Protein 2BH4 (pdb70)

Foldseek 3Di:
DAAQVVLVVVCVVVQQDEWAADPVGRGPGHGHPNDYHLQQQAFAQFPDDPPDDFFPLSVLLCVVPVNDGHHLVLQLVCQQFPQVSSCVSNVDNPRDGPDTHHDNDSSSHNSVNSVVRNVPD

Nearest PDB structures (foldseek):
  2bh5-assembly1_X  TM=1.006E+00  e=8.590E-26  Paracoccus versutus
  2bgv-assembly1_X  TM=9.989E-01  e=8.179E-25  Paracoccus versutus
  1cot-assembly1_A  TM=9.987E-01  e=1.414E-23  Paracoccus denitrificans
  155c-assembly1_A  TM=9.693E-01  e=2.539E-16  Paracoccus denitrificans
  1c2r-assembly2_B  TM=9.570E-01  e=1.166E-15  Rhodobacter capsulatus

Secondary structure (P-SEA, 3-state):
cccaaaaaaacccccccccccccccccccccccccccccccccccccccccccccaaaaaaaaacccccccaaaaaaaaaccaaaaaaaacccccccccccccccaaaaaaaaaaaacccc

Structure (mmCIF, N/CA/C/O backbone):
data_2BH4
#
_entry.id   2BH4
#
_cell.length_a   30.868
_cell.length_b   42.880
_cell.length_c   87.480
_cell.angle_alpha   90.00
_cell.angle_beta   90.00
_cell.angle_gamma   90.00
#
_symmetry.space_group_name_H-M   'P 21 21 21'
#
loop_
_entity.id
_entity.type
_entity.pdbx_description
1 polymer 'CYTOCHROME C-550'
2 non-polymer 'HEME C'
3 water water
#
loop_
_atom_site.group_PDB
_atom_site.id
_atom_site.type_symbol
_atom_site.label_atom_id
_atom_site.label_alt_id
_atom_site.label_comp_id
_atom_site.label_asym_id
_atom_site.label_entity_id
_atom_site.label_seq_id
_atom_site.pdbx_PDB_ins_code
_atom_site.Cartn_x
_atom_site.Cartn_y
_atom_site.Cartn_z
_atom_site.occupancy
_atom_site.B_iso_or_equiv
_atom_site.auth_seq_id
_atom_site.auth_comp_id
_atom_site.auth_asym_id
_atom_site.auth_atom_id
_atom_site.pdbx_PDB_model_num
ATOM 1 N N . GLU A 1 2 ? -9.685 23.617 31.474 1.00 40.59 2 GLU X N 1
ATOM 2 C CA . GLU A 1 2 ? -9.229 23.816 30.070 1.00 37.80 2 GLU X CA 1
ATOM 3 C C . GLU A 1 2 ? -7.702 23.966 30.054 1.00 35.29 2 GLU X C 1
ATOM 4 O O . GLU A 1 2 ? -7.159 25.060 30.253 1.00 34.99 2 GLU X O 1
ATOM 10 N N . GLY A 1 3 ? -7.007 22.852 29.851 1.00 31.95 3 GLY X N 1
ATOM 11 C CA . GLY A 1 3 ? -5.549 22.865 29.859 1.00 27.81 3 GLY X CA 1
ATOM 12 C C . GLY A 1 3 ? -4.952 23.712 28.761 1.00 24.02 3 GLY X C 1
ATOM 13 O O . GLY A 1 3 ? -5.465 23.745 27.648 1.00 24.71 3 GLY X O 1
ATOM 14 N N . ASP A 1 4 ? -3.866 24.394 29.088 1.00 19.58 4 ASP X N 1
ATOM 15 C CA . ASP A 1 4 ? -3.145 25.281 28.173 1.00 19.01 4 ASP X CA 1
ATOM 16 C C . ASP A 1 4 ? -1.801 24.628 27.819 1.00 17.23 4 ASP X C 1
ATOM 17 O O . ASP A 1 4 ? -0.887 24.582 28.642 1.00 16.27 4 ASP X O 1
ATOM 22 N N . ALA A 1 5 ? -1.682 24.135 26.594 1.00 16.78 5 ALA X N 1
ATOM 23 C CA . ALA A 1 5 ? -0.486 23.393 26.195 1.00 16.92 5 ALA X CA 1
ATOM 24 C C . ALA A 1 5 ? 0.777 24.243 26.209 1.00 18.61 5 ALA X C 1
ATOM 25 O O . ALA A 1 5 ? 1.862 23.746 26.400 1.00 16.65 5 ALA X O 1
ATOM 27 N N . ALA A 1 6 ? 0.635 25.558 26.027 1.00 17.18 6 ALA X N 1
ATOM 28 C CA . ALA A 1 6 ? 1.789 26.433 26.063 1.00 19.49 6 ALA X CA 1
ATOM 29 C C . ALA A 1 6 ? 2.381 26.519 27.458 1.00 18.59 6 ALA X C 1
ATOM 30 O O . ALA A 1 6 ? 3.593 26.457 27.634 1.00 19.16 6 ALA X O 1
ATOM 32 N N . LYS A 1 7 ? 1.522 26.651 28.456 1.00 17.37 7 LYS X N 1
ATOM 33 C CA . LYS A 1 7 ? 1.970 26.601 29.836 1.00 18.18 7 LYS X CA 1
ATOM 34 C C . LYS A 1 7 ? 2.500 25.206 30.166 1.00 17.72 7 LYS X C 1
ATOM 35 O O . LYS A 1 7 ? 3.473 25.054 30.886 1.00 18.56 7 LYS X O 1
ATOM 41 N N . GLY A 1 8 ? 1.832 24.181 29.657 1.00 17.44 8 GLY X N 1
ATOM 42 C CA . GLY A 1 8 ? 2.264 22.800 29.911 1.00 16.09 8 GLY X CA 1
ATOM 43 C C . GLY A 1 8 ? 3.669 22.518 29.433 1.00 16.42 8 GLY X C 1
ATOM 44 O O . GLY A 1 8 ? 4.398 21.777 30.085 1.00 17.39 8 GLY X O 1
ATOM 45 N N . GLU A 1 9 ? 4.036 23.070 28.266 1.00 17.58 9 GLU X N 1
ATOM 46 C CA . GLU A 1 9 ? 5.388 22.871 27.737 1.00 17.85 9 GLU X CA 1
ATOM 47 C C . GLU A 1 9 ? 6.446 23.355 28.739 1.00 18.67 9 GLU X C 1
ATOM 48 O O . GLU A 1 9 ? 7.455 22.695 28.975 1.00 18.01 9 GLU X O 1
ATOM 54 N N . LYS A 1 10 ? 6.193 24.495 29.363 1.00 19.19 10 LYS X N 1
ATOM 55 C CA . LYS A 1 10 ? 7.115 25.014 30.376 1.00 20.43 10 LYS X CA 1
ATOM 56 C C . LYS A 1 10 ? 7.146 24.131 31.620 1.00 21.20 10 LYS X C 1
ATOM 57 O O . LYS A 1 10 ? 8.220 23.809 32.100 1.00 20.80 10 LYS X O 1
ATOM 63 N N . GLU A 1 11 ? 5.979 23.696 32.098 1.00 19.67 11 GLU X N 1
ATOM 64 C CA . GLU A 1 11 ? 5.904 22.847 33.280 1.00 21.30 11 GLU X CA 1
ATOM 65 C C . GLU A 1 11 ? 6.571 21.501 33.067 1.00 18.44 11 GLU X C 1
ATOM 66 O O . GLU A 1 11 ? 7.062 20.906 34.009 1.00 18.71 11 GLU X O 1
ATOM 72 N N . PHE A 1 12 ? 6.649 21.061 31.814 1.00 16.97 12 PHE X N 1
ATOM 73 C CA . PHE A 1 12 ? 7.290 19.812 31.464 1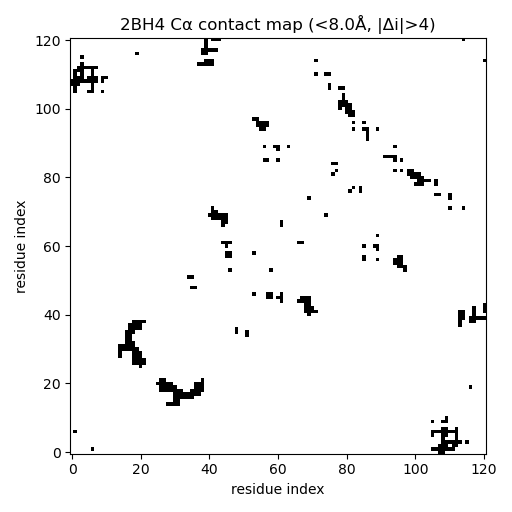.00 17.66 12 PHE X CA 1
ATOM 74 C C . PHE A 1 12 ? 8.781 19.850 31.772 1.00 16.04 12 PHE X C 1
ATOM 75 O O . PHE A 1 12 ? 9.417 18.798 31.790 1.00 16.92 12 PHE X O 1
ATOM 83 N N . ASN A 1 13 ? 9.353 21.030 32.015 1.00 17.92 13 ASN X N 1
ATOM 84 C CA . ASN A 1 13 ? 10.738 21.068 32.489 1.00 19.21 13 ASN X CA 1
ATOM 85 C C . ASN A 1 13 ? 10.933 20.283 33.805 1.00 18.98 13 ASN X C 1
ATOM 86 O O . ASN A 1 13 ? 12.030 19.816 34.086 1.00 21.35 13 ASN X O 1
ATOM 91 N N . LYS A 1 14 ? 9.870 20.096 34.575 1.00 17.69 14 LYS X N 1
ATOM 92 C CA . LYS A 1 14 ? 9.904 19.247 35.802 1.00 18.03 14 LYS X CA 1
ATOM 93 C C . LYS A 1 14 ? 9.841 17.753 35.519 1.00 19.35 14 LYS X C 1
ATOM 94 O O . LYS A 1 14 ? 9.957 16.943 36.462 1.00 21.76 14 LYS X O 1
ATOM 100 N N . CYS A 1 15 ? 9.569 17.398 34.260 1.00 15.67 15 CYS X N 1
ATOM 101 C CA . CYS A 1 15 ? 9.466 16.006 33.819 1.00 15.15 15 CYS X CA 1
ATOM 102 C C . CYS A 1 15 ? 10.647 15.533 32.984 1.00 16.74 15 CYS X C 1
ATOM 103 O O . CYS A 1 15 ? 10.941 14.329 32.951 1.00 15.20 15 CYS X O 1
ATOM 106 N N . LYS A 1 16 ? 11.311 16.463 32.304 1.00 17.43 16 LYS X N 1
ATOM 107 C CA . LYS A 1 16 ? 12.296 16.090 31.277 1.00 17.26 16 LYS X CA 1
ATOM 108 C C . LYS A 1 16 ? 13.602 15.511 31.812 1.00 17.99 16 LYS X C 1
ATOM 109 O O . LYS A 1 16 ? 14.351 14.895 31.052 1.00 17.74 16 LYS X O 1
ATOM 115 N N . ALA A 1 17 ? 13.868 15.667 33.103 1.00 18.19 17 ALA X N 1
ATOM 116 C CA . ALA A 1 17 ? 15.017 14.992 33.689 1.00 18.22 17 ALA X CA 1
ATOM 117 C C . ALA A 1 17 ? 14.903 13.489 33.444 1.00 17.29 17 ALA X C 1
ATOM 118 O O . ALA A 1 17 ? 15.907 12.799 33.230 1.00 21.91 17 ALA X O 1
ATOM 120 N N . CYS A 1 18 ? 13.674 12.987 33.497 1.00 16.94 18 CYS X N 1
ATOM 121 C CA . CYS A 1 18 ? 13.411 11.575 33.368 1.00 15.16 18 CYS X CA 1
ATOM 122 C C . CYS A 1 18 ? 12.791 11.110 32.057 1.00 15.73 18 CYS X C 1
ATOM 123 O O . CYS A 1 18 ? 12.996 9.964 31.655 1.00 17.09 18 CYS X O 1
ATOM 126 N N . HIS A 1 19 ? 12.018 11.992 31.429 1.00 15.17 19 HIS X N 1
ATOM 127 C CA . HIS A 1 19 ? 11.248 11.666 30.240 1.00 14.55 19 HIS X CA 1
ATOM 128 C C . HIS A 1 19 ? 11.622 12.506 29.041 1.00 16.38 19 HIS X C 1
ATOM 129 O O . HIS A 1 19 ? 11.827 13.717 29.157 1.00 19.24 19 HIS X O 1
ATOM 136 N N . MET A 1 20 ? 11.613 11.884 27.868 1.00 16.07 20 MET X N 1
ATOM 137 C CA . MET A 1 20 ? 11.637 12.650 26.621 1.00 16.89 20 MET X CA 1
ATOM 138 C C . MET A 1 20 ? 10.274 12.631 25.957 1.00 16.42 20 MET X C 1
ATOM 139 O O . MET A 1 20 ? 9.392 11.869 26.340 1.00 16.02 20 MET X O 1
ATOM 144 N N . VAL A 1 21 ? 10.125 13.505 24.970 1.00 16.67 21 VAL X N 1
ATOM 145 C CA . VAL A 1 21 ? 8.988 13.482 24.048 1.00 16.65 21 VAL X CA 1
ATOM 146 C C . VAL A 1 21 ? 9.642 13.459 22.671 1.00 17.40 21 VAL X C 1
ATOM 147 O O . VAL A 1 21 ? 10.174 14.479 22.199 1.00 19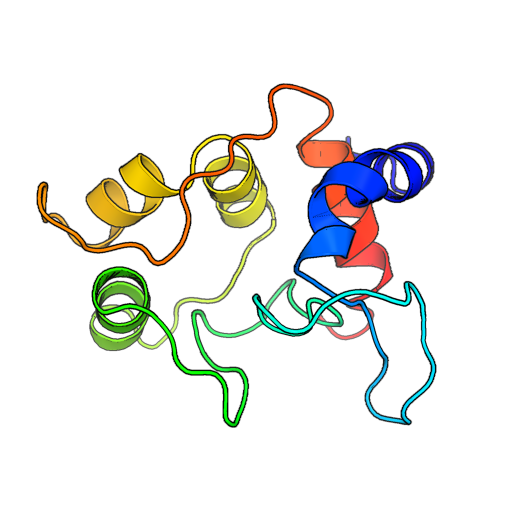.01 21 VAL X O 1
ATOM 151 N N . GLN A 1 22 ? 9.661 12.276 22.076 1.00 18.33 22 GLN X N 1
ATOM 152 C CA . GLN A 1 22 ? 10.334 12.047 20.795 1.00 18.77 22 GLN X CA 1
ATOM 153 C C . GLN A 1 22 ? 9.405 11.315 19.834 1.00 20.27 22 GLN X C 1
ATOM 154 O O . GLN A 1 22 ? 8.856 10.267 20.150 1.00 20.76 22 GLN X O 1
ATOM 160 N N . ALA A 1 23 ? 9.234 11.873 18.642 1.00 21.21 23 ALA X N 1
ATOM 161 C CA . ALA A 1 23 ? 8.334 11.271 17.664 1.00 23.53 23 ALA X CA 1
ATOM 162 C C . ALA A 1 23 ? 8.867 9.947 17.092 1.00 25.37 23 ALA X C 1
ATOM 163 O O . ALA A 1 23 ? 10.063 9.673 17.193 1.00 25.43 23 ALA X O 1
ATOM 165 N N . PRO A 1 24 ? 7.976 9.095 16.545 1.00 27.62 24 PRO X N 1
ATOM 166 C CA . PRO A 1 24 ? 8.425 7.799 16.002 1.00 28.17 24 PRO X CA 1
ATOM 167 C C . PRO A 1 24 ? 9.541 7.890 14.962 1.00 28.99 24 PRO X C 1
ATOM 168 O O . PRO A 1 24 ? 10.286 6.915 14.795 1.00 29.94 24 PRO X O 1
ATOM 172 N N . ASP A 1 25 ? 9.688 9.034 14.295 1.00 29.26 25 ASP X N 1
ATOM 173 C CA . ASP A 1 25 ? 10.781 9.212 13.318 1.00 29.36 25 ASP X CA 1
ATOM 174 C C . ASP A 1 25 ? 12.091 9.719 13.948 1.00 28.91 25 ASP X C 1
ATOM 175 O O . ASP A 1 25 ? 13.059 10.035 13.243 1.00 30.44 25 ASP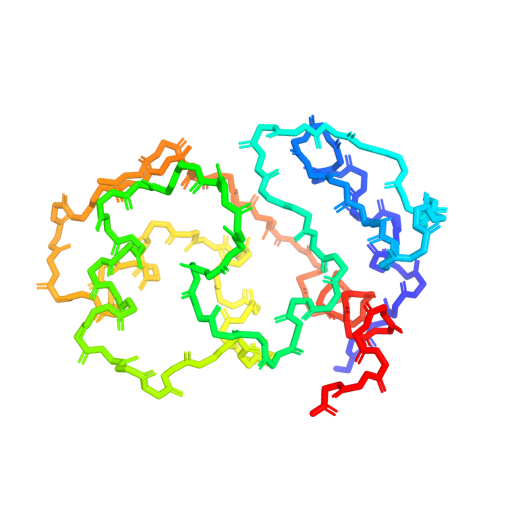 X O 1
ATOM 180 N N . GLY A 1 26 ? 12.125 9.783 15.276 1.00 26.56 26 GLY X N 1
ATOM 181 C CA . GLY A 1 26 ? 13.322 10.187 16.011 1.00 26.65 26 GLY X CA 1
ATOM 182 C C . GLY A 1 26 ? 13.450 11.661 16.339 1.00 25.99 26 GLY X C 1
ATOM 183 O O . GLY A 1 26 ? 14.356 12.067 17.054 1.00 25.90 26 GLY X O 1
ATOM 184 N N . THR A 1 27 ? 12.523 12.474 15.829 1.00 26.50 27 THR X N 1
ATOM 185 C CA . THR A 1 27 ? 12.537 13.895 16.093 1.00 26.12 27 THR X CA 1
ATOM 186 C C . THR A 1 27 ? 12.252 14.202 17.564 1.00 24.48 27 THR X C 1
ATOM 187 O O . THR A 1 27 ? 11.204 13.814 18.082 1.00 24.41 27 THR X O 1
ATOM 191 N N . ASP A 1 28 ? 13.159 14.918 18.215 1.00 24.57 28 ASP X N 1
ATOM 192 C CA . ASP A 1 28 ? 12.943 15.361 19.587 1.00 24.62 28 ASP X CA 1
ATOM 193 C C . ASP A 1 28 ? 11.982 16.544 19.614 1.00 25.08 28 ASP X C 1
ATOM 194 O O . ASP A 1 28 ? 12.196 17.542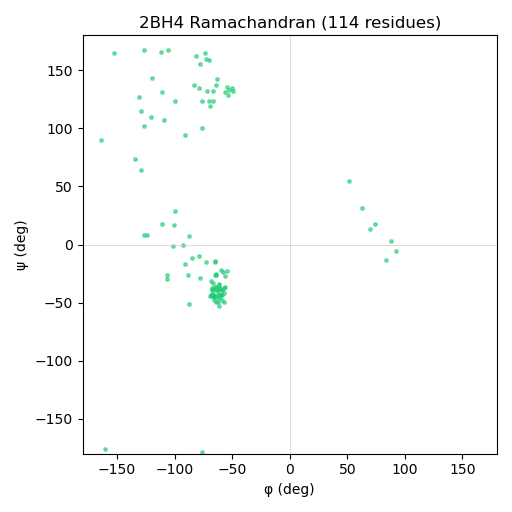 18.926 1.00 28.27 28 ASP X O 1
ATOM 199 N N . ILE A 1 29 ? 10.897 16.401 20.365 1.00 22.77 29 ILE X N 1
ATOM 200 C CA . ILE A 1 29 ? 10.035 17.532 20.713 1.00 22.07 29 ILE X CA 1
ATOM 201 C C . ILE A 1 29 ? 10.610 18.140 21.975 1.00 21.41 29 ILE X C 1
ATOM 202 O O . ILE A 1 29 ? 10.804 19.361 22.064 1.00 23.03 29 ILE X O 1
ATOM 207 N N . VAL A 1 30 ? 10.844 17.276 22.966 1.00 20.48 30 VAL X N 1
ATOM 208 C CA . VAL A 1 30 ? 11.578 17.656 24.163 1.00 20.76 30 VAL X CA 1
ATOM 209 C C . VAL A 1 30 ? 12.665 16.627 24.385 1.00 22.65 30 VAL X C 1
ATOM 210 O O . VAL A 1 30 ? 12.373 15.467 24.627 1.00 21.48 30 VAL X O 1
ATOM 214 N N . LYS A 1 31 ? 13.913 17.060 24.270 1.00 21.97 31 LYS X N 1
ATOM 215 C CA . LYS A 1 31 ? 15.037 16.220 24.610 1.00 21.85 31 LYS X CA 1
ATOM 216 C C . LYS A 1 31 ? 14.985 15.989 26.115 1.00 21.44 31 LYS X C 1
ATOM 217 O O . LYS A 1 31 ? 14.811 16.935 26.896 1.00 22.22 31 LYS X O 1
ATOM 223 N N . GLY A 1 32 ? 15.125 14.735 26.524 1.00 19.82 32 GLY X N 1
ATOM 224 C CA . GLY A 1 32 ? 14.991 14.409 27.919 1.00 19.26 32 GLY X CA 1
ATOM 225 C C . GLY A 1 32 ? 15.635 13.092 28.252 1.00 19.28 32 GLY X C 1
ATOM 226 O O . GLY A 1 32 ? 16.254 12.459 27.393 1.00 20.75 32 GLY X O 1
ATOM 227 N N . GLY A 1 33 ? 15.470 12.691 29.499 1.00 17.63 33 GLY X N 1
ATOM 228 C CA . GLY A 1 33 ? 16.062 11.484 30.009 1.00 18.83 33 GLY X CA 1
ATOM 229 C C . GLY A 1 33 ? 15.369 10.216 29.565 1.00 19.55 33 GLY X C 1
ATOM 230 O O . GLY A 1 33 ? 14.380 10.232 28.820 1.00 17.95 33 GLY X O 1
ATOM 231 N N . LYS A 1 34 ? 15.877 9.098 30.057 1.00 19.67 34 LYS X N 1
ATOM 232 C CA . LYS A 1 34 ? 15.357 7.782 29.700 1.00 20.93 34 LYS X CA 1
ATOM 233 C C . LYS A 1 34 ? 14.989 6.950 30.925 1.00 17.46 34 LYS X C 1
ATOM 234 O O . LYS A 1 34 ? 14.609 5.770 30.788 1.00 19.44 34 LYS X O 1
ATOM 240 N N . THR A 1 35 ? 15.030 7.589 32.096 1.00 17.75 35 THR X N 1
ATOM 241 C CA . THR A 1 35 ? 14.635 6.984 33.350 1.00 17.95 35 THR X CA 1
ATOM 242 C C . THR A 1 35 ? 13.140 6.597 33.318 1.00 17.50 35 THR X C 1
ATOM 243 O O . THR A 1 35 ? 12.727 5.579 33.862 1.00 16.48 35 THR X O 1
ATOM 247 N N . GLY A 1 36 ? 12.316 7.443 32.709 1.00 15.37 36 GLY X N 1
ATOM 248 C CA . GLY A 1 36 ? 10.919 7.109 32.472 1.00 16.01 36 GLY X CA 1
ATOM 249 C C . GLY A 1 36 ? 10.729 6.938 30.978 1.00 14.08 36 GLY X C 1
ATOM 250 O O . GLY A 1 36 ? 11.578 7.366 30.199 1.00 16.64 36 GLY X O 1
ATOM 251 N N . PRO A 1 37 ? 9.606 6.347 30.558 1.00 15.09 37 PRO X N 1
ATOM 252 C CA . PRO A 1 37 ? 9.402 6.111 29.141 1.00 14.68 37 PRO X CA 1
ATOM 253 C C . PRO A 1 37 ? 9.100 7.376 28.309 1.00 14.35 37 PRO X C 1
ATOM 254 O O . PRO A 1 37 ? 8.680 8.423 28.826 1.00 14.88 37 PRO X O 1
ATOM 258 N N . ASN A 1 38 ? 9.330 7.262 27.012 1.00 14.64 38 ASN X N 1
ATOM 259 C CA . ASN A 1 38 ? 8.980 8.315 26.065 1.00 14.80 38 ASN X CA 1
ATOM 260 C C . ASN A 1 38 ? 7.485 8.612 26.222 1.00 15.48 38 ASN X C 1
ATOM 261 O O . ASN A 1 38 ? 6.653 7.688 26.262 1.00 14.80 38 ASN X O 1
ATOM 266 N N . LEU A 1 39 ? 7.165 9.901 26.330 1.00 14.09 39 LEU X N 1
ATOM 267 C CA . LEU A 1 39 ? 5.777 10.341 26.509 1.00 13.37 39 LEU X CA 1
ATOM 268 C C . LEU A 1 39 ? 5.127 10.858 25.237 1.00 14.88 39 LEU X C 1
ATOM 269 O O . LEU A 1 39 ? 3.946 11.209 25.270 1.00 14.61 39 LEU X O 1
ATOM 274 N N . TYR A 1 40 ? 5.853 10.887 24.119 1.00 14.68 40 TYR X N 1
ATOM 275 C CA . TYR A 1 40 ? 5.191 11.154 22.857 1.00 14.62 40 TYR X CA 1
ATOM 276 C C . TYR A 1 40 ? 4.061 10.136 22.707 1.00 13.05 40 TYR X C 1
ATOM 277 O O . TYR A 1 40 ? 4.271 8.944 22.857 1.00 15.36 40 TYR X O 1
ATOM 294 N N . GLY A 1 41 ? 2.879 10.586 22.286 1.00 13.00 41 GLY X N 1
ATOM 295 C CA . GLY A 1 41 ? 1.789 9.650 22.057 1.00 13.89 41 GLY X CA 1
ATOM 296 C C . GLY A 1 41 ? 1.169 8.985 23.259 1.00 14.36 41 GLY X C 1
ATOM 297 O O . GLY A 1 41 ? 0.413 8.031 23.106 1.00 15.33 41 GLY X O 1
ATOM 298 N N . VAL A 1 42 ? 1.456 9.479 24.455 1.00 14.17 42 VAL X N 1
ATOM 299 C CA . VAL A 1 42 ? 0.956 8.831 25.657 1.00 13.87 42 VAL X CA 1
ATOM 300 C C . VAL A 1 42 ? -0.561 8.937 25.811 1.00 12.97 42 VAL X C 1
ATOM 301 O O . VAL A 1 42 ? -1.196 8.039 26.377 1.00 13.74 42 VAL X O 1
ATOM 305 N N . VAL A 1 43 ? -1.162 10.029 25.329 1.00 14.80 43 VAL X N 1
ATOM 306 C CA . VAL A 1 43 ? -2.612 10.160 25.476 1.00 14.86 43 VAL X CA 1
ATOM 307 C C . VAL A 1 43 ? -3.298 9.129 24.585 1.00 14.19 43 VAL X C 1
ATOM 308 O O . VAL A 1 43 ? -3.073 9.091 23.354 1.00 16.96 43 VAL X O 1
ATOM 312 N N . GLY A 1 44 ? -4.063 8.246 25.209 1.00 15.86 44 GLY X N 1
ATOM 313 C CA . GLY A 1 44 ? -4.746 7.156 24.503 1.00 15.53 44 GLY X CA 1
ATOM 314 C C . GLY A 1 44 ? -3.896 5.902 24.376 1.00 16.44 44 GLY X C 1
ATOM 315 O O . GLY A 1 44 ? -4.342 4.890 23.816 1.00 18.56 44 GLY X O 1
ATOM 316 N N . ARG A 1 45 ? -2.701 5.923 24.952 1.00 15.48 45 ARG X N 1
ATOM 317 C CA . ARG A 1 45 ? -1.803 4.762 24.908 1.00 15.39 45 ARG X CA 1
ATOM 318 C C . ARG A 1 45 ? -2.143 3.761 26.005 1.00 15.18 45 ARG X C 1
ATOM 319 O O . ARG A 1 45 ? -2.383 4.139 27.149 1.00 14.80 45 ARG X O 1
ATOM 327 N N . LYS A 1 46 ? -2.129 2.472 25.661 1.00 15.79 46 LYS X N 1
ATOM 328 C CA . LYS A 1 46 ? -2.291 1.426 26.683 1.00 15.19 46 LYS X CA 1
ATOM 329 C C . LYS A 1 46 ? -1.344 1.659 27.855 1.00 15.11 46 LYS X C 1
ATOM 330 O O . LYS A 1 46 ? -0.166 1.964 27.670 1.00 15.04 46 LYS X O 1
ATOM 336 N N . ILE A 1 47 ? -1.871 1.528 29.068 1.00 13.87 47 ILE X N 1
ATOM 337 C CA . ILE A 1 47 ? -1.057 1.676 30.274 1.00 14.67 47 ILE X CA 1
ATOM 338 C C . ILE A 1 47 ? 0.165 0.765 30.206 1.00 14.63 47 ILE X C 1
ATOM 339 O O . ILE A 1 47 ? 0.047 -0.426 29.899 1.00 15.50 47 ILE X O 1
ATOM 344 N N . ALA A 1 48 ? 1.336 1.325 30.524 1.00 14.31 48 ALA X N 1
ATOM 345 C CA . ALA A 1 48 ? 2.577 0.548 30.669 1.00 14.19 48 ALA X CA 1
ATOM 346 C C . ALA A 1 48 ? 2.871 -0.358 29.483 1.00 15.48 48 ALA X C 1
ATOM 347 O O . ALA A 1 48 ? 3.102 -1.569 29.660 1.00 16.88 48 ALA X O 1
ATOM 349 N N . SER A 1 49 ? 2.905 0.230 28.287 1.00 14.53 49 SER X N 1
ATOM 350 C CA . SER A 1 49 ? 3.063 -0.557 27.049 1.00 16.18 49 SER X CA 1
ATOM 351 C C . SER A 1 49 ? 4.233 -0.162 26.151 1.00 17.44 49 SER X C 1
ATOM 352 O O . SER A 1 49 ? 4.361 -0.702 25.034 1.00 21.13 49 SER X O 1
ATOM 355 N N . VAL A 1 50 ? 5.101 0.727 26.620 1.00 17.57 50 VAL X N 1
ATOM 356 C CA . VAL A 1 50 ? 6.247 1.119 25.798 1.00 18.93 50 VAL X CA 1
ATOM 357 C C . VAL A 1 50 ? 7.239 -0.046 25.686 1.00 19.76 50 VAL X C 1
ATOM 358 O O . VAL A 1 50 ? 7.708 -0.576 26.686 1.00 20.40 50 VAL X O 1
ATOM 362 N N . GLU A 1 51 ? 7.529 -0.429 24.440 1.00 23.77 51 GLU X N 1
ATOM 363 C CA . GLU A 1 51 ? 8.469 -1.498 24.126 1.00 25.90 51 GLU X CA 1
ATOM 364 C C . GLU A 1 51 ? 9.809 -1.251 24.792 1.00 24.63 51 GLU X C 1
ATOM 365 O O . GLU A 1 51 ? 10.359 -0.154 24.698 1.00 24.37 51 GLU X O 1
ATOM 371 N N . GLY A 1 52 ? 10.298 -2.263 25.497 1.00 24.79 52 GLY X N 1
ATOM 372 C CA . GLY A 1 52 ? 11.601 -2.225 26.104 1.00 24.95 52 GLY X CA 1
ATOM 373 C C . GLY A 1 52 ? 11.714 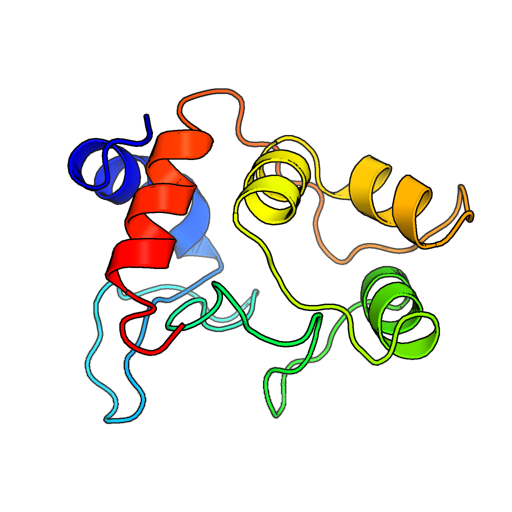-1.562 27.449 1.00 24.61 52 GLY X C 1
ATOM 374 O O . GLY A 1 52 ? 12.735 -1.712 28.119 1.00 29.06 52 GLY X O 1
ATOM 375 N N . PHE A 1 53 ? 10.691 -0.818 27.865 1.00 23.06 53 PHE X N 1
ATOM 376 C CA . PHE A 1 53 ? 10.771 -0.122 29.147 1.00 21.33 53 PHE X CA 1
ATOM 377 C C . PHE A 1 53 ? 10.516 -1.061 30.309 1.00 20.09 53 PHE X C 1
ATOM 378 O O . PHE A 1 53 ? 9.589 -1.859 30.258 1.00 23.24 53 PHE X O 1
ATOM 386 N N . LYS A 1 54 ? 11.341 -0.974 31.344 1.00 21.12 54 LYS X N 1
ATOM 387 C CA . LYS A 1 54 ? 11.174 -1.810 32.524 1.00 21.51 54 LYS X CA 1
ATOM 388 C C . LYS A 1 54 ? 10.297 -1.113 33.566 1.00 21.86 54 LYS X C 1
ATOM 389 O O . LYS A 1 54 ? 10.774 -0.316 34.368 1.00 20.84 54 LYS X O 1
ATOM 392 N N . TYR A 1 55 ? 9.008 -1.429 33.513 1.00 19.40 55 TYR X N 1
ATOM 393 C CA . TYR A 1 55 ? 8.018 -0.883 34.431 1.00 17.70 55 TYR X CA 1
ATOM 394 C C . TYR A 1 55 ? 8.035 -1.543 35.786 1.00 20.30 55 TYR X C 1
ATOM 395 O O . TYR A 1 55 ? 8.478 -2.682 35.934 1.00 19.54 55 TYR X O 1
ATOM 404 N N . GLY A 1 56 ? 7.565 -0.832 36.799 1.00 16.61 56 GLY X N 1
ATOM 405 C CA . GLY A 1 56 ? 7.397 -1.345 38.151 1.00 17.51 56 GLY X CA 1
ATOM 406 C C . GLY A 1 56 ? 6.222 -2.295 38.250 1.00 17.67 56 GLY X C 1
ATOM 407 O O . GLY A 1 56 ? 5.384 -2.349 37.339 1.00 17.65 56 GLY X O 1
ATOM 408 N N . ASP A 1 57 ? 6.158 -3.070 39.341 1.00 18.98 57 ASP X N 1
ATOM 409 C CA . ASP A 1 57 ? 5.120 -4.105 39.456 1.00 20.40 57 ASP X CA 1
ATOM 410 C C . ASP A 1 57 ? 3.702 -3.545 39.511 1.00 18.82 57 ASP X C 1
ATOM 411 O O . ASP A 1 57 ? 2.762 -4.117 38.954 1.00 19.57 57 ASP X O 1
ATOM 416 N N . GLY A 1 58 ? 3.523 -2.421 40.193 1.00 18.63 58 GLY X N 1
ATOM 417 C CA . GLY A 1 58 ? 2.181 -1.874 40.334 1.00 17.65 58 GLY X CA 1
ATOM 418 C C . GLY A 1 58 ? 1.528 -1.442 39.036 1.00 17.84 58 GLY X C 1
ATOM 419 O O . GLY A 1 58 ? 0.375 -1.773 38.787 1.00 17.28 58 GLY X O 1
ATOM 420 N N . ILE A 1 59 ? 2.244 -0.666 38.224 1.00 16.09 59 ILE X N 1
ATOM 421 C CA . ILE A 1 59 ? 1.698 -0.198 36.966 1.00 15.89 59 ILE X CA 1
ATOM 422 C C . ILE A 1 59 ? 1.481 -1.365 35.996 1.00 16.36 59 ILE X C 1
ATOM 423 O O . ILE A 1 59 ? 0.529 -1.346 35.226 1.00 17.22 59 ILE X O 1
ATOM 428 N N . LEU A 1 60 ? 2.347 -2.387 36.056 1.00 16.35 60 LEU X N 1
ATOM 429 C CA . LEU A 1 60 ? 2.125 -3.592 35.251 1.00 17.72 60 LEU X CA 1
ATOM 430 C C . LEU A 1 60 ? 0.850 -4.315 35.683 1.00 17.66 60 LEU X C 1
ATOM 431 O O . LEU A 1 60 ? 0.125 -4.875 34.853 1.00 19.44 60 LEU X O 1
ATOM 436 N N . GLU A 1 61 ? 0.574 -4.316 36.985 1.00 18.90 61 GLU X N 1
ATOM 437 C CA . GLU A 1 61 ? -0.641 -4.949 37.507 1.00 19.60 61 GLU X CA 1
ATOM 438 C C . GLU A 1 61 ? -1.874 -4.196 37.063 1.00 19.32 61 GLU X C 1
ATOM 439 O O . GLU A 1 61 ? -2.881 -4.794 36.701 1.00 19.44 61 GLU X O 1
ATOM 445 N N . VAL A 1 62 ? -1.782 -2.874 37.020 1.00 18.99 62 VAL X N 1
ATOM 446 C CA . VAL A 1 62 ? -2.894 -2.082 36.503 1.00 18.28 62 VAL X CA 1
ATOM 447 C C . VAL A 1 62 ? -3.214 -2.535 35.088 1.00 18.96 62 VAL X C 1
ATOM 448 O O . VAL A 1 62 ? -4.355 -2.791 34.768 1.00 19.82 62 VAL X O 1
ATOM 452 N N . ALA A 1 63 ? -2.188 -2.634 34.246 1.00 18.37 63 ALA X N 1
ATOM 453 C CA . ALA A 1 63 ? -2.400 -3.005 32.857 1.00 18.98 63 ALA X CA 1
ATOM 454 C C . ALA A 1 63 ? -2.912 -4.437 32.737 1.00 19.87 63 ALA X C 1
ATOM 455 O O . ALA A 1 63 ? -3.819 -4.685 31.948 1.00 21.24 63 ALA X O 1
ATOM 457 N N . GLU A 1 64 ? -2.327 -5.347 33.509 1.00 22.08 64 GLU X N 1
ATOM 458 C CA . GLU A 1 64 ? -2.690 -6.777 33.467 1.00 24.98 64 GLU X CA 1
ATOM 459 C C . GLU A 1 64 ? -4.139 -7.004 33.805 1.00 26.01 64 GLU X C 1
ATOM 460 O O . GLU A 1 64 ? -4.825 -7.808 33.137 1.00 26.73 64 GLU X O 1
ATOM 466 N N . LYS A 1 65 ? -4.610 -6.315 34.837 1.00 26.37 65 LYS X N 1
ATOM 467 C CA . LYS A 1 65 ? -5.966 -6.521 35.347 1.00 28.18 65 LYS X CA 1
ATOM 468 C C . LYS A 1 65 ? -7.016 -5.712 34.603 1.00 26.62 65 LYS X C 1
ATOM 469 O O . LYS A 1 65 ? -8.211 -5.974 34.721 1.00 26.84 65 LYS X O 1
ATOM 475 N N . ASN A 1 66 ? -6.560 -4.766 33.785 1.00 24.65 66 ASN X N 1
ATOM 476 C CA . ASN A 1 66 ? -7.435 -3.916 33.014 1.00 24.72 66 ASN X CA 1
ATOM 477 C C . ASN A 1 66 ? -6.898 -3.831 31.585 1.00 23.34 66 ASN X C 1
ATOM 478 O O . ASN A 1 66 ? -6.313 -2.808 31.181 1.00 22.92 66 ASN X O 1
ATOM 483 N N . PRO A 1 67 ? -7.060 -4.927 30.822 1.00 23.58 67 PRO X N 1
ATOM 484 C CA . PRO A 1 67 ? -6.444 -5.012 29.500 1.00 23.32 67 PRO X CA 1
ATOM 485 C C . PRO A 1 67 ? -6.784 -3.915 28.514 1.00 22.24 67 PRO X C 1
ATOM 486 O O . PRO A 1 67 ? -5.992 -3.647 27.602 1.00 20.95 67 PRO X O 1
ATOM 490 N N . ASP A 1 68 ? -7.959 -3.321 28.671 1.00 22.24 68 ASP X N 1
ATOM 491 C CA . ASP A 1 68 ? -8.437 -2.290 27.761 1.00 23.64 68 ASP X CA 1
ATOM 492 C C . ASP A 1 68 ? -8.094 -0.889 28.227 1.00 22.48 68 ASP X C 1
ATOM 493 O O . ASP A 1 68 ? -8.401 0.092 27.552 1.00 23.96 68 ASP X O 1
ATOM 498 N N . MET A 1 69 ? -7.431 -0.789 29.373 1.00 21.21 69 MET X N 1
ATOM 499 C CA . MET A 1 69 ? -7.145 0.530 29.922 1.00 21.03 69 MET X CA 1
ATOM 500 C C . MET A 1 69 ? -6.072 1.277 29.133 1.00 18.72 69 MET X C 1
ATOM 501 O O . MET A 1 69 ? -5.005 0.741 28.837 1.00 16.63 69 MET X O 1
ATOM 508 N N . VAL A 1 70 ? -6.370 2.536 28.830 1.00 18.49 70 VAL X N 1
ATOM 509 C CA . VAL A 1 70 ? -5.421 3.457 28.200 1.00 18.30 70 VAL X CA 1
ATOM 510 C C . VAL A 1 70 ? -5.325 4.733 29.032 1.00 17.84 70 VAL X C 1
ATOM 511 O O . VAL A 1 70 ? -6.151 4.969 29.936 1.00 19.58 70 VAL X O 1
ATOM 515 N N . TRP A 1 71 ? -4.318 5.553 28.736 1.00 16.34 71 TRP X N 1
ATOM 516 C CA . TRP A 1 71 ? -4.174 6.843 29.414 1.00 16.93 71 TRP X CA 1
ATOM 517 C C . TRP A 1 71 ? -5.159 7.855 28.895 1.00 18.30 71 TRP X C 1
ATOM 518 O O . TRP A 1 71 ? -4.934 8.481 27.872 1.00 23.73 71 TRP X O 1
ATOM 529 N N . SER A 1 72 ? -6.232 8.052 29.635 1.00 17.97 72 SER X N 1
ATOM 530 C CA . SER A 1 72 ? -7.155 9.130 29.332 1.00 18.97 72 SER X CA 1
ATOM 531 C C . SER A 1 72 ? -6.628 10.432 29.904 1.00 18.34 72 SER X C 1
ATOM 532 O O . SER A 1 72 ? -5.768 10.443 30.795 1.00 17.77 72 SER X O 1
ATOM 535 N N . GLU A 1 73 ? -7.156 11.545 29.418 1.00 20.04 73 GLU X N 1
ATOM 536 C CA . GLU A 1 73 ? -6.772 12.826 29.969 1.00 20.56 73 GLU X CA 1
ATOM 537 C C . GLU A 1 73 ? -7.084 12.913 31.476 1.00 18.06 73 GLU X C 1
ATOM 538 O O . GLU A 1 73 ? -6.238 13.379 32.254 1.00 18.46 73 GLU X O 1
ATOM 544 N N . ALA A 1 74 ? -8.220 12.361 31.907 1.00 18.05 74 ALA X N 1
ATOM 545 C CA . ALA A 1 74 ? -8.595 12.407 33.323 1.00 19.08 74 ALA X CA 1
ATOM 546 C C . ALA A 1 74 ? -7.621 11.593 34.197 1.00 18.35 74 ALA X C 1
ATOM 547 O O . ALA A 1 74 ? -7.172 12.050 35.258 1.00 17.48 74 ALA X O 1
ATOM 549 N N . ASP A 1 75 ? -7.275 10.402 33.732 1.00 16.67 75 ASP X N 1
ATOM 550 C CA . ASP A 1 75 ? -6.347 9.555 34.483 1.00 14.69 75 ASP X CA 1
ATOM 551 C C . ASP A 1 75 ? -4.950 10.180 34.504 1.00 14.92 75 ASP X C 1
ATOM 552 O O . ASP A 1 75 ? -4.269 10.128 35.531 1.00 13.07 75 ASP X O 1
ATOM 557 N N . LEU A 1 76 ? -4.515 10.780 33.396 1.00 14.91 76 LEU X N 1
ATOM 558 C CA . LEU A 1 76 ? -3.227 11.464 33.372 1.00 14.44 76 LEU X CA 1
ATOM 559 C C . LEU A 1 76 ? -3.162 12.599 34.375 1.00 14.20 76 LEU X C 1
ATOM 560 O O . LEU A 1 76 ? -2.182 12.736 35.105 1.00 14.37 76 LEU X O 1
ATOM 565 N N . ILE A 1 77 ? -4.228 13.392 34.464 1.00 15.08 77 ILE X N 1
ATOM 566 C CA . ILE A 1 77 ? -4.215 14.491 35.417 1.00 15.56 77 ILE X CA 1
ATOM 567 C C . ILE A 1 77 ? -4.054 13.952 36.845 1.00 15.09 77 ILE X C 1
ATOM 568 O O . ILE A 1 77 ? -3.271 14.478 37.632 1.00 15.47 77 ILE X O 1
ATOM 573 N N . GLU A 1 78 ? -4.780 12.885 37.167 1.00 13.76 78 GLU X N 1
ATOM 574 C CA . GLU A 1 78 ? -4.703 12.302 38.509 1.00 14.01 78 GLU X CA 1
ATOM 575 C C . GLU A 1 78 ? -3.319 11.722 38.780 1.00 14.12 78 GLU X C 1
ATOM 576 O O . GLU A 1 78 ? -2.719 11.984 39.819 1.00 13.92 78 GLU X O 1
ATOM 582 N N . TYR A 1 79 ? -2.804 10.948 37.833 1.00 13.12 79 TYR X N 1
ATOM 583 C CA . TYR A 1 79 ? -1.497 10.298 38.003 1.00 14.27 79 TYR X CA 1
ATOM 584 C C . TYR A 1 79 ? -0.368 11.326 38.135 1.00 13.43 79 TYR X C 1
ATOM 585 O O . TYR A 1 79 ? 0.483 11.209 39.008 1.00 16.09 79 TYR X O 1
ATOM 594 N N . VAL A 1 80 ? -0.377 12.346 37.286 1.00 14.60 80 VAL X N 1
ATOM 595 C CA . VAL A 1 80 ? 0.627 13.427 37.350 1.00 15.56 80 VAL X CA 1
ATOM 596 C C . VAL A 1 80 ? 0.557 14.161 38.678 1.00 15.01 80 VAL X C 1
ATOM 597 O O . VAL A 1 80 ? 1.570 14.650 39.191 1.00 16.48 80 VAL X O 1
ATOM 601 N N . THR A 1 81 ? -0.653 14.299 39.212 1.00 15.58 81 THR X N 1
ATOM 602 C CA . THR A 1 81 ? -0.844 14.985 40.480 1.00 15.84 81 THR X CA 1
ATOM 603 C C . THR A 1 81 ? -0.218 14.174 41.623 1.00 15.98 81 THR X C 1
ATOM 604 O O . THR A 1 81 ? 0.438 14.723 42.496 1.00 17.29 81 THR X O 1
ATOM 608 N N . ASP A 1 82 ? -0.411 12.861 41.622 1.00 15.84 82 ASP X N 1
ATOM 609 C CA . ASP A 1 82 ? 0.059 12.028 42.734 1.00 15.61 82 ASP X CA 1
ATOM 610 C C . ASP A 1 82 ? 0.074 10.553 42.295 1.00 15.89 82 ASP X C 1
ATOM 611 O O . ASP A 1 82 ? -0.931 9.848 42.416 1.00 16.60 82 ASP X O 1
ATOM 616 N N . PRO A 1 83 ? 1.205 10.090 41.738 1.00 14.06 83 PRO X N 1
ATOM 617 C CA . PRO A 1 83 ? 1.254 8.750 41.143 1.00 15.53 83 PRO X CA 1
ATOM 618 C C . PRO A 1 83 ? 0.934 7.583 42.050 1.00 14.70 83 PRO X C 1
ATOM 619 O O . PRO A 1 83 ? 0.210 6.676 41.633 1.00 14.26 83 PRO X O 1
ATOM 623 N N . LYS A 1 84 ? 1.445 7.565 43.273 1.00 15.49 84 LYS X N 1
ATOM 624 C CA . LYS A 1 84 ? 1.247 6.389 44.131 1.00 16.26 84 LYS X CA 1
ATOM 625 C C . LYS A 1 84 ? -0.211 6.076 44.462 1.00 15.39 84 LYS X C 1
ATOM 626 O O . LYS A 1 84 ? -0.644 4.933 44.283 1.00 16.29 84 LYS X O 1
ATOM 632 N N . PRO A 1 85 ? -0.969 7.055 44.978 1.00 14.77 85 PRO X N 1
ATOM 633 C CA . PRO A 1 85 ? -2.357 6.686 45.281 1.00 15.13 85 PRO X CA 1
ATOM 634 C C . PRO A 1 85 ? -3.166 6.324 44.041 1.00 13.86 85 PRO X C 1
ATOM 635 O O . PRO A 1 85 ? -4.141 5.574 44.147 1.00 14.94 85 PRO X O 1
ATOM 639 N N . TRP A 1 86 ? -2.792 6.850 42.874 1.00 12.87 86 TRP X N 1
ATOM 640 C CA . TRP A 1 86 ? -3.461 6.430 41.640 1.00 13.43 86 TRP X CA 1
ATOM 641 C C . TRP A 1 86 ? -3.255 4.925 41.426 1.00 13.85 86 TRP X C 1
ATOM 642 O O . TRP A 1 86 ? -4.197 4.206 41.124 1.00 15.38 86 TRP X O 1
ATOM 653 N N . LEU A 1 87 ? -2.026 4.460 41.604 1.00 15.76 87 LEU X N 1
ATOM 654 C CA . LEU A 1 87 ? -1.731 3.041 41.475 1.00 15.04 87 LEU X CA 1
ATOM 655 C C . LEU A 1 87 ? -2.480 2.217 42.513 1.00 16.18 87 LEU X C 1
ATOM 656 O O . LEU A 1 87 ? -3.007 1.166 42.187 1.00 17.31 87 LEU X O 1
ATOM 661 N N . VAL A 1 88 ? -2.520 2.695 43.758 1.00 15.83 88 VAL X N 1
ATOM 662 C CA . VAL A 1 88 ? -3.259 1.985 44.792 1.00 16.63 88 VAL X CA 1
ATOM 663 C C . VAL A 1 88 ? -4.744 1.891 44.408 1.00 16.84 88 VAL X C 1
ATOM 664 O O . VAL A 1 88 ? -5.373 0.862 44.563 1.00 18.53 88 VAL X O 1
ATOM 668 N N . GLU A 1 89 ? -5.307 2.989 43.913 1.00 15.40 89 GLU X N 1
ATOM 669 C CA . GLU A 1 89 ? -6.683 3.012 43.498 1.00 16.86 89 GLU X CA 1
ATOM 670 C C . GLU A 1 89 ? -6.979 1.984 42.415 1.00 16.83 89 GLU X C 1
ATOM 671 O O . GLU A 1 89 ? -7.954 1.241 42.525 1.00 20.03 89 GLU X O 1
ATOM 677 N N . LYS A 1 90 ? -6.131 1.933 41.388 1.00 16.97 90 LYS X N 1
ATOM 678 C CA . LYS A 1 90 ? -6.390 1.085 40.243 1.00 18.53 90 LYS X CA 1
ATOM 679 C C . LYS A 1 90 ? -6.070 -0.385 40.497 1.00 20.36 90 LYS X C 1
ATOM 680 O O . LYS A 1 90 ? -6.702 -1.241 39.910 1.00 23.62 90 LYS X O 1
ATOM 686 N N . THR A 1 91 ? -5.110 -0.668 41.373 1.00 19.37 91 THR X N 1
ATOM 687 C CA . THR A 1 91 ? -4.774 -2.061 41.702 1.00 19.27 91 THR X CA 1
ATOM 688 C C . THR A 1 91 ? -5.597 -2.638 42.848 1.00 20.34 91 THR X C 1
ATOM 689 O O . THR A 1 91 ? -5.742 -3.861 42.959 1.00 21.10 91 THR X O 1
ATOM 693 N N . GLY A 1 92 ? -6.080 -1.769 43.727 1.00 20.00 92 GLY X N 1
ATOM 694 C CA . GLY A 1 92 ? -6.736 -2.181 44.958 1.00 20.70 92 GLY X CA 1
ATOM 695 C C . GLY A 1 92 ? -5.751 -2.692 45.993 1.00 19.25 92 GLY X C 1
ATOM 696 O O . GLY A 1 92 ? -6.152 -3.354 46.963 1.00 22.33 92 GLY X O 1
ATOM 697 N N . ASP A 1 93 ? -4.470 -2.367 45.808 1.00 19.83 93 ASP X N 1
ATOM 698 C CA . ASP A 1 93 ? -3.370 -2.860 46.636 1.00 20.53 93 ASP X CA 1
ATOM 699 C C . ASP A 1 93 ? -2.640 -1.690 47.294 1.00 19.21 93 ASP X C 1
ATOM 700 O O . ASP A 1 93 ? -1.926 -0.932 46.634 1.00 19.59 93 ASP X O 1
ATOM 705 N N . SER A 1 94 ? -2.790 -1.560 48.605 1.00 19.60 94 SER X N 1
ATOM 706 C CA . SER A 1 94 ? -2.102 -0.497 49.339 1.00 20.17 94 SER X CA 1
ATOM 707 C C . SER A 1 94 ? -0.569 -0.582 49.220 1.00 19.62 94 SER X C 1
ATOM 708 O O . SER A 1 94 ? 0.129 0.407 49.440 1.00 21.31 94 SER X O 1
ATOM 711 N N . ALA A 1 95 ? -0.043 -1.765 48.891 1.00 19.25 95 ALA X N 1
ATOM 712 C CA . ALA A 1 95 ? 1.390 -1.968 48.770 1.00 20.32 95 ALA X CA 1
ATOM 713 C C . ALA A 1 95 ? 1.890 -1.961 47.328 1.00 19.41 95 ALA X C 1
ATOM 714 O O . ALA A 1 95 ? 3.017 -2.397 47.049 1.00 21.18 95 ALA X O 1
ATOM 716 N N . ALA A 1 96 ? 1.078 -1.444 46.411 1.00 17.88 96 ALA X N 1
ATOM 717 C CA . ALA A 1 96 ? 1.470 -1.325 45.022 1.00 17.86 96 ALA X CA 1
ATOM 718 C C . ALA A 1 96 ? 2.828 -0.673 44.884 1.00 19.70 96 ALA X C 1
ATOM 719 O O . ALA A 1 96 ? 3.098 0.364 45.489 1.00 20.85 96 ALA X O 1
ATOM 721 N N B LYS A 1 97 ? 3.687 -1.285 44.081 0.50 18.59 97 LYS X N 1
ATOM 722 C CA A LYS A 1 97 ? 5.532 -0.972 44.086 0.50 24.38 97 LYS X CA 1
ATOM 723 C CA B LYS A 1 97 ? 5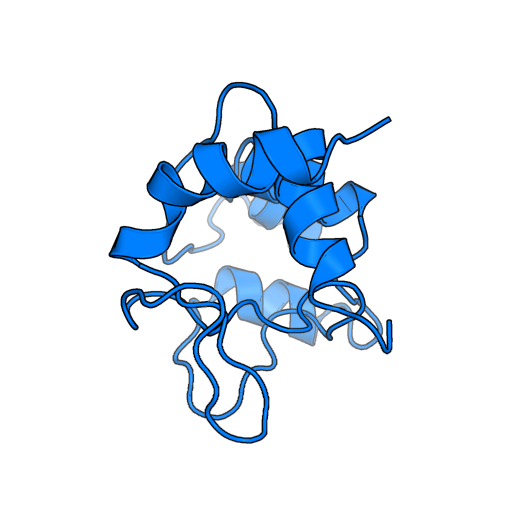.029 -0.795 43.915 0.50 19.25 97 LYS X CA 1
ATOM 724 C C A LYS A 1 97 ? 5.779 -0.045 42.904 0.50 22.81 97 LYS X C 1
ATOM 725 C C B LYS A 1 97 ? 5.079 0.169 42.744 0.50 18.60 97 LYS X C 1
ATOM 726 O O A LYS A 1 97 ? 5.385 -0.325 41.772 0.50 21.85 97 LYS X O 1
ATOM 727 O O B LYS A 1 97 ? 4.458 -0.067 41.703 0.50 18.09 97 LYS X O 1
ATOM 738 N N A THR A 1 98 ? 6.417 1.072 43.213 0.50 20.73 98 THR X N 1
ATOM 739 N N B THR A 1 98 ? 5.811 1.260 42.933 0.50 17.43 98 THR X N 1
ATOM 740 C CA A THR A 1 98 ? 6.864 2.043 42.232 0.50 19.63 98 THR X CA 1
ATOM 741 C CA B THR A 1 98 ? 5.933 2.300 41.914 0.50 17.52 98 THR X CA 1
ATOM 742 C C A THR A 1 98 ? 7.910 2.921 42.912 0.50 19.52 98 THR X C 1
ATOM 743 C C B THR A 1 98 ? 7.393 2.602 41.690 0.50 17.06 98 THR X C 1
ATOM 744 O O A THR A 1 98 ? 7.847 3.138 44.121 0.50 19.55 98 THR X O 1
ATOM 745 O O B THR A 1 98 ? 8.182 2.667 42.623 0.50 17.85 98 THR X O 1
ATOM 752 N N A LYS A 1 99 ? 8.905 3.379 42.164 0.50 18.13 99 LYS X N 1
ATOM 753 N N B LYS A 1 99 ? 7.750 2.857 40.447 0.50 15.61 99 LYS X N 1
ATOM 754 C CA A LYS A 1 99 ? 9.906 4.288 42.741 0.50 19.51 99 LYS X CA 1
ATOM 755 C CA B LYS A 1 99 ? 9.115 3.228 40.180 0.50 16.61 99 LYS X CA 1
ATOM 756 C C A LYS A 1 99 ? 9.575 5.705 42.300 0.50 18.62 99 LYS X C 1
ATOM 757 C C B LYS A 1 99 ? 9.315 4.732 40.308 0.50 14.84 99 LYS X C 1
ATOM 758 O O A LYS A 1 99 ? 10.248 6.664 42.711 0.50 16.95 99 LYS X O 1
ATOM 759 O O B LYS A 1 99 ? 10.426 5.229 40.087 0.50 16.39 99 LYS X O 1
ATOM 770 N N A LYS A 1 100 ? 8.513 5.794 41.498 0.50 19.38 100 LYS X N 1
ATOM 771 N N B LYS A 1 100 ? 8.254 5.450 40.691 0.50 13.50 100 LYS X N 1
ATOM 772 C CA A LYS A 1 100 ? 8.030 7.036 40.881 0.50 18.27 100 LYS X CA 1
ATOM 773 C CA B LYS A 1 100 ? 8.329 6.904 40.860 0.50 14.49 100 LYS X CA 1
ATOM 774 C C A LYS A 1 100 ? 6.937 7.657 41.753 0.50 17.36 100 LYS X C 1
ATOM 775 C C B LYS A 1 100 ? 7.184 7.463 41.732 0.50 13.58 100 LYS X C 1
ATOM 776 O O A LYS A 1 100 ? 5.772 7.228 41.723 0.50 19.51 100 LYS X O 1
ATOM 777 O O B LYS A 1 100 ? 6.110 6.868 41.803 0.50 17.36 100 LYS X O 1
ATOM 788 N N A THR A 1 101 ? 7.305 8.670 42.534 0.50 17.84 101 THR X N 1
ATOM 789 N N B THR A 1 101 ? 7.403 8.611 42.381 0.50 15.90 101 THR X N 1
ATOM 790 C CA A THR A 1 101 ? 6.369 9.320 43.427 0.50 16.11 101 THR X CA 1
ATOM 791 C CA B THR A 1 101 ? 6.383 9.212 43.245 0.50 14.63 101 THR X CA 1
ATOM 792 C C A THR A 1 101 ? 6.255 10.820 43.103 0.50 14.86 101 THR X C 1
ATOM 793 C C B THR A 1 101 ? 6.152 10.711 42.935 0.50 14.01 101 THR X C 1
ATOM 794 O O A THR A 1 101 ? 5.511 11.578 43.792 0.50 16.37 101 THR X O 1
ATOM 795 O O B THR A 1 101 ? 5.197 11.334 43.421 0.50 18.26 101 THR X O 1
ATOM 802 N N . PHE A 1 102 ? 7.022 11.278 42.111 1.00 14.82 102 PHE X N 1
ATOM 803 C CA . PHE A 1 102 ? 7.015 12.707 41.814 1.00 15.39 102 PHE X CA 1
ATOM 804 C C . PHE A 1 102 ? 5.601 13.254 41.621 1.00 16.97 102 PHE X C 1
ATOM 805 O O . PHE A 1 102 ? 4.851 12.746 40.778 1.00 16.73 102 PHE X O 1
ATOM 813 N N . LYS A 1 103 ? 5.271 14.306 42.383 1.00 14.55 103 LYS X N 1
ATOM 814 C CA . LYS A 1 103 ? 3.955 14.928 42.354 1.00 15.59 103 LYS X CA 1
ATOM 815 C C . LYS A 1 103 ? 4.058 16.300 41.749 1.00 15.54 103 LYS X C 1
ATOM 816 O O . LYS A 1 103 ? 4.886 17.098 42.169 1.00 16.66 103 LYS X O 1
ATOM 822 N N . LEU A 1 104 ? 3.180 16.595 40.798 1.00 16.57 104 LEU X N 1
ATOM 823 C CA . LEU A 1 104 ? 3.116 17.943 40.227 1.00 18.59 104 LEU X CA 1
ATOM 824 C C . LEU A 1 104 ? 1.958 18.650 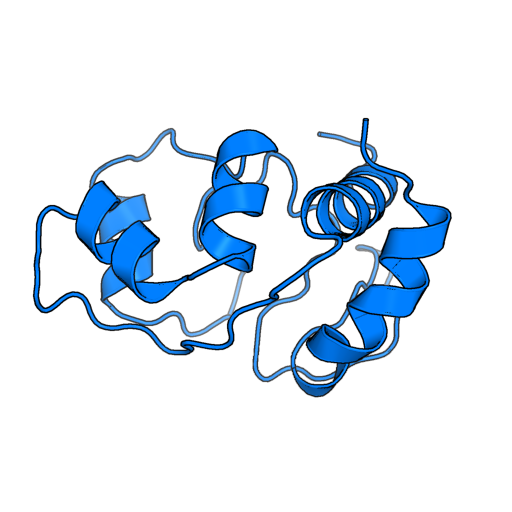40.910 1.00 21.63 104 LEU X C 1
ATOM 825 O O . LEU A 1 104 ? 0.820 18.206 40.843 1.00 21.28 104 LEU X O 1
ATOM 830 N N . GLY A 1 105 ? 2.274 19.791 41.518 1.00 24.38 105 GLY X N 1
ATOM 831 C CA . GLY A 1 105 ? 1.363 20.467 42.424 1.00 25.25 105 GLY X CA 1
ATOM 832 C C . GLY A 1 105 ? 0.446 21.483 41.799 1.00 27.32 105 GLY X C 1
ATOM 833 O O . GLY A 1 105 ? -0.555 21.871 42.406 1.00 31.94 105 GLY X O 1
ATOM 834 N N . LYS A 1 106 ? 0.771 21.909 40.587 1.00 26.02 106 LYS X N 1
ATOM 835 C CA . LYS A 1 106 ? -0.073 22.851 39.877 1.00 26.80 106 LYS X CA 1
ATOM 836 C C . LYS A 1 106 ? 0.097 22.666 38.386 1.00 22.85 106 LYS X C 1
ATOM 837 O O . LYS A 1 106 ? 1.017 21.985 37.939 1.00 21.61 106 LYS X O 1
ATOM 843 N N . ASN A 1 107 ? -0.828 23.233 37.623 1.00 22.53 107 ASN X N 1
ATOM 844 C CA . ASN A 1 107 ? -0.751 23.249 36.186 1.00 22.76 107 ASN X CA 1
ATOM 845 C C . ASN A 1 107 ? -0.785 21.837 35.607 1.00 20.20 107 ASN X C 1
ATOM 846 O O . ASN A 1 107 ? -0.235 21.571 34.545 1.00 19.95 107 ASN X O 1
ATOM 851 N N . GLN A 1 108 ? -1.485 20.938 36.290 1.00 19.07 108 GLN X N 1
ATOM 852 C CA . GLN A 1 108 ? -1.511 19.550 35.837 1.00 18.31 108 GLN X CA 1
ATOM 853 C C . GLN A 1 108 ? -2.287 19.379 34.531 1.00 16.96 108 GLN X C 1
ATOM 854 O O . GLN A 1 108 ? -1.833 18.681 33.607 1.00 17.55 108 GLN X O 1
ATOM 860 N N . ALA A 1 109 ? -3.449 20.019 34.419 1.00 16.99 109 ALA X N 1
ATOM 861 C CA . ALA A 1 109 ? -4.186 19.962 33.170 1.00 16.41 109 ALA X CA 1
ATOM 862 C C . ALA A 1 109 ? -3.364 20.570 32.032 1.00 16.46 109 ALA X C 1
ATOM 863 O O . ALA A 1 109 ? -3.509 20.181 30.874 1.00 16.70 109 ALA X O 1
ATOM 865 N N . ASP A 1 110 ? -2.572 21.590 32.347 1.00 16.42 110 ASP X N 1
ATOM 866 C CA . ASP A 1 110 ? -1.715 22.226 31.338 1.00 16.10 110 ASP X CA 1
ATOM 867 C C . ASP A 1 110 ? -0.683 21.230 30.779 1.00 15.72 110 ASP X C 1
ATOM 868 O O . ASP A 1 110 ? -0.516 21.100 29.566 1.00 14.96 110 ASP X O 1
ATOM 873 N N . VAL A 1 111 ? 0.015 20.522 31.662 1.00 16.13 111 VAL X N 1
ATOM 874 C CA . VAL A 1 111 ? 1.010 19.568 31.193 1.00 15.94 111 VAL X CA 1
ATOM 875 C C . VAL A 1 111 ? 0.316 18.467 30.381 1.00 15.83 111 VAL X C 1
ATOM 876 O O . VAL A 1 111 ? 0.819 18.030 29.359 1.00 14.81 111 VAL X O 1
ATOM 883 N N . VAL A 1 112 ? -0.859 18.035 30.816 1.00 15.35 112 VAL X N 1
ATOM 884 C CA . VAL A 1 112 ? -1.584 17.008 30.073 1.00 15.83 112 VAL X CA 1
ATOM 885 C C . VAL A 1 112 ? -2.020 17.525 28.683 1.00 15.75 112 VAL X C 1
ATOM 886 O O . VAL A 1 112 ? -2.015 16.783 27.698 1.00 16.16 112 VAL X O 1
ATOM 890 N N . ALA A 1 113 ? -2.404 18.796 28.588 1.00 15.14 113 ALA X N 1
ATOM 891 C CA . ALA A 1 113 ? -2.706 19.413 27.285 1.00 15.10 113 ALA X CA 1
ATOM 892 C C . ALA A 1 113 ? -1.488 19.404 26.357 1.00 14.90 113 ALA X C 1
ATOM 893 O O . ALA A 1 113 ? -1.607 19.209 25.138 1.00 16.33 113 ALA X O 1
ATOM 895 N N . PHE A 1 114 ? -0.309 19.624 26.941 1.00 14.60 114 PHE X N 1
ATOM 896 C CA . PHE A 1 114 ? 0.931 19.567 26.171 1.00 15.27 114 PHE X CA 1
ATOM 897 C C . PHE A 1 114 ? 1.140 18.127 25.686 1.00 15.28 114 PHE X C 1
ATOM 898 O O . PHE A 1 114 ? 1.487 17.886 24.526 1.00 15.18 114 PHE X O 1
ATOM 906 N N . LEU A 1 115 ? 0.933 17.151 26.568 1.00 14.79 115 LEU X N 1
ATOM 907 C CA . LEU A 1 115 ? 1.071 15.740 26.154 1.00 14.94 115 LEU X CA 1
ATOM 908 C C . LEU A 1 115 ? 0.067 15.383 25.055 1.00 14.34 115 LEU X C 1
ATOM 909 O O . LEU A 1 115 ? 0.390 14.644 24.123 1.00 15.74 115 LEU X O 1
ATOM 914 N N . ALA A 1 116 ? -1.147 15.921 25.152 1.00 13.82 116 ALA X N 1
ATOM 915 C CA . ALA A 1 116 ? -2.178 15.665 24.143 1.00 14.56 116 ALA X CA 1
ATOM 916 C C . ALA A 1 116 ? -1.810 16.290 22.796 1.00 14.59 116 ALA X C 1
ATOM 917 O O . ALA A 1 116 ? -2.059 15.720 21.746 1.00 15.03 116 ALA X O 1
ATOM 919 N N . GLN A 1 117 ? -1.220 17.477 22.833 1.00 15.15 117 GLN X N 1
ATOM 920 C CA . GLN A 1 117 ? -0.746 18.128 21.608 1.00 15.26 117 GLN X CA 1
ATOM 921 C C . GLN A 1 117 ? 0.235 17.231 20.864 1.00 14.56 117 GLN X C 1
ATOM 922 O O . GLN A 1 117 ? 0.232 17.167 19.637 1.00 17.10 117 GLN X O 1
ATOM 928 N N . HIS A 1 118 ? 1.064 16.514 21.621 1.00 14.04 118 HIS X N 1
ATOM 929 C CA . HIS A 1 118 ? 2.025 15.585 21.039 1.00 14.76 118 HIS X CA 1
ATOM 930 C C . HIS A 1 118 ? 1.568 14.128 21.078 1.00 15.51 118 HIS X C 1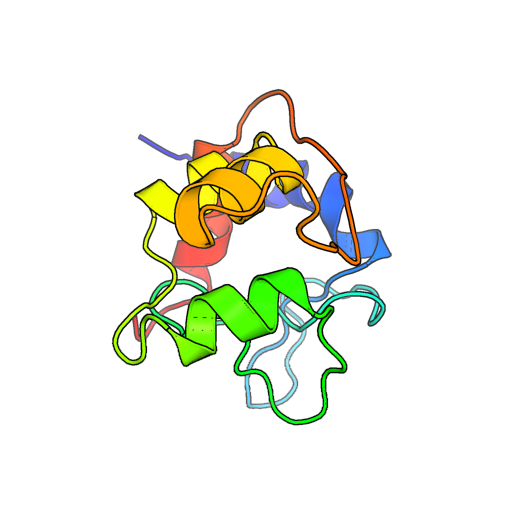
ATOM 931 O O . HIS A 1 118 ? 2.375 13.197 21.108 1.00 16.39 118 HIS X O 1
ATOM 938 N N . SER A 1 119 ? 0.245 13.957 21.047 1.00 14.78 119 SER X N 1
ATOM 939 C CA . SER A 1 119 ? -0.399 12.657 20.817 1.00 15.45 119 SER X CA 1
ATOM 940 C C . SER A 1 119 ? -1.413 12.896 19.687 1.00 16.36 119 SER X C 1
ATOM 941 O O . SER A 1 119 ? -2.625 12.766 19.867 1.00 17.40 119 SER X O 1
ATOM 944 N N . PRO A 1 120 ? -0.923 13.246 18.507 1.00 16.76 120 PRO X N 1
ATOM 945 C CA . PRO A 1 120 ? -1.826 13.647 17.405 1.00 17.67 120 PRO X CA 1
ATOM 946 C C . PRO A 1 120 ? -2.749 12.559 16.871 1.00 20.26 120 PRO X C 1
ATOM 947 O O . PRO A 1 120 ? -3.711 12.856 16.162 1.00 22.89 120 PRO X O 1
ATOM 951 N N . ASP A 1 121 ? -2.460 11.307 17.207 1.00 20.00 121 ASP X N 1
ATOM 952 C CA . ASP A 1 121 ? -3.266 10.213 16.707 1.00 22.61 121 ASP X CA 1
ATOM 953 C C . ASP A 1 121 ? -4.072 9.561 17.822 1.00 24.44 121 ASP X C 1
ATOM 954 O O . ASP A 1 121 ? -4.562 8.452 17.651 1.00 26.07 121 ASP X O 1
ATOM 959 N N . ALA A 1 122 ? -4.235 10.238 18.961 1.00 23.20 122 ALA X N 1
ATOM 960 C CA . ALA A 1 122 ? -5.084 9.699 20.022 1.00 26.60 122 ALA X CA 1
ATOM 961 C C . ALA A 1 122 ? -6.520 9.634 19.496 1.00 29.82 122 ALA X C 1
ATOM 962 O O . ALA A 1 122 ? -6.968 10.570 18.837 1.00 32.85 122 ALA X O 1
ATOM 964 N N . GLY A 1 123 ? -7.249 8.665 19.697 1.00 33.50 123 GLY X N 1
#

Sequence (121 aa):
EGDAAKGEKEFNKCKACHMVQAPDGTDIVKGGKTGPNLYGVVGRKIASVEGFKYGDGILEVAEKNPDMVWSEADLIEYVTDPKPWLVEKTGDSAAKKTTKKKKTTFKLGKNQADVVAFLAQHSPDA

B-factor: mean 20.99, std 6.98, range [6.1, 55.15]

Solvent-accessible surface area: 6914 Å² total

Radius of gyration: 13.56 Å; Cα contacts (8 Å, |Δi|>4): 222; chains: 1; bounding box: 25×33×36 Å